Protein 2J49 (pdb70)

CATH classification: 1.25.40.500

Secondary structure (DSSP, 8-state):
-TTHHHHHHHHHHHHHTS-TTTHHHHHHHHHHHHHHHHHHHHHH-HHHHHHHHHHHGGGGHHHHHHHHHTTTT--SHHHHHH-HHHHHHHSSPEEEEE-HHHHHHHHHHHHHTGGGTHHHHHHHHHHHEEEEE-

B-factor: mean 57.97, std 6.41, range [32.05, 74.02]

Radius of gyration: 14.22 Å; Cα contacts (8 Å, |Δi|>4): 139; chains: 1; bounding box: 30×31×38 Å

Solvent-accessible surface area: 7642 Å² total; per-residue (Å²): 80,118,62,11,31,153,0,1,15,28,0,47,90,52,2,73,98,21,122,141,141,53,54,72,56,0,55,147,1,12,5,0,0,0,0,3,0,6,4,49,0,2,52,138,56,52,82,66,1,133,151,0,4,82,134,2,1,66,71,18,96,143,184,45,17,83,53,0,101,111,0,110,67,5,76,38,113,115,58,9,180,130,17,126,13,0,41,50,13,93,86,115,95,59,208,14,88,4,36,119,65,1,20,62,64,0,48,150,35,0,79,103,26,106,108,53,6,0,59,41,0,46,57,5,10,115,112,38,0,61,39,83,86,134

Nearest PDB structures (foldseek):
  2j49-assembly1_A  TM=1.008E+00  e=5.227E-20  Saccharomyces cerevisiae
  6t9k-assembly1_D  TM=9.585E-01  e=8.441E-15  Saccharomyces cerevisiae S288C
  2j4b-assembly5_E  TM=9.314E-01  e=1.088E-07  Encephalitozoon cuniculi
  6f3t-assembly4_D  TM=9.202E-01  e=4.185E-06  Homo sapiens
  6f3t-assembly3_C  TM=9.209E-01  e=6.352E-06  Homo sapiens

Foldseek 3Di:
DLQLLQLLVVLVVCLVPDDPVLNVQSLVVSVLLLLLSLLVCLAPPLVSSQVSLVPCVVVCCVPCVVLSVQCNQSRHPVSQCVGPSSCVQPVAAAEGEDEPVNVCVLLVVLVVVVVSNSVVSVVCCVPRHDYDYD

GO terms:
  GO:0003682 chromatin binding (F, IDA)
  GO:0043130 ubiquitin binding (F, IDA)
  GO:0000124 SAGA complex (C, IDA)
  GO:0005669 transcription factor TFIID complex (C, IDA)
  GO:0046695 SLIK (SAGA-like) complex (C, IDA)
  GO:0006325 chromatin organization (P, IDA)
  GO:0006366 transcription by RNA polymerase II (P, IDA)
  GO:0060090 molecular adaptor activity (F, IMP)
  GO:0042802 identical protein binding (F, IPI)
  GO:0005515 protein binding (F, IPI)
  GO:0045944 positive regulation of transcription by RNA polymerase II (P, IDA)
  GO:0006357 regulation of transcription by RNA polymerase II (P, IDA)

InterPro domains:
  IPR001680 WD40 repeat [PF00400] (457-494)
  IPR001680 WD40 repeat [PF00400] (519-553)
  IPR001680 WD40 repeat [PF00400] (560-595)
  IPR001680 WD40 repeat [PF00400] (601-637)
  IPR001680 WD40 repeat [PF00400] (643-679)
  IPR001680 WD40 repeat [PF00400] (683-722)
  IPR001680 WD40 repeat [PS50082] (462-503)
  IPR001680 WD40 repeat [PS50082] (521-562)
  IPR001680 WD40 repeat [PS50082] (563-595)
  IPR001680 WD40 repeat [PS50082] (605-646)
  IPR001680 WD40 repeat [PS50082] (647-688)
  IPR001680 WD40 repeat [PS50082] (695-731)
  IPR001680 WD40 repeat [SM00320] (455-494)
  IPR001680 WD40 repeat [SM00320] (514-553)
  IPR001680 WD40 repeat [SM00320] (556-595)
  IPR001680 WD40 repeat [SM00320] (598-637)
  IPR001680 WD40 repeat [SM00320] (640-679)
  IPR001680 WD40 repeat [SM00320] (682-722)
  IPR006594 LIS1 homology motif [PF08513] (59-84)
  IPR006594 LIS1 homology motif [PS50896] (56-88)

Organism: Saccharomyces cerevisiae (strain ATCC 204508 / S288c) (NCBI:txid559292)

Structure (mmCIF, N/CA/C/O backbone):
data_2J49
#
_entry.id   2J49
#
_cell.length_a   91.340
_cell.length_b   91.340
_cell.length_c   55.240
_cell.angle_alpha   90.00
_cell.angle_beta   90.00
_cell.angle_gamma   120.00
#
_symmetry.space_group_name_H-M   'H 3'
#
loop_
_entity.id
_entity.type
_entity.pdbx_description
1 polymer 'TRANSCRIPTION INITIATION FACTOR TFIID SUBUNIT 5'
2 water water
#
loop_
_atom_site.group_PDB
_atom_site.id
_atom_site.type_symbol
_atom_site.label_atom_id
_atom_site.label_alt_id
_atom_site.label_comp_id
_atom_site.label_asym_id
_atom_site.label_entity_id
_atom_site.label_seq_id
_atom_site.pdbx_PDB_ins_code
_atom_site.Cartn_x
_atom_site.Cartn_y
_atom_site.Cartn_z
_atom_site.occupancy
_atom_site.B_iso_or_equiv
_atom_site.auth_seq_id
_atom_site.auth_comp_id
_atom_site.auth_asym_id
_atom_site.auth_atom_id
_atom_site.pdbx_PDB_model_num
ATOM 1 N N . PRO A 1 7 ? 28.891 23.021 65.375 1.00 65.71 149 PRO A N 1
ATOM 2 C CA . PRO A 1 7 ? 30.093 23.629 65.944 1.00 65.78 149 PRO A CA 1
ATOM 3 C C . PRO A 1 7 ? 31.330 23.145 65.191 1.00 65.98 149 PRO A C 1
ATOM 4 O O . PRO A 1 7 ? 31.865 23.862 64.337 1.00 65.69 149 PRO A O 1
ATOM 8 N N . GLU A 1 8 ? 31.75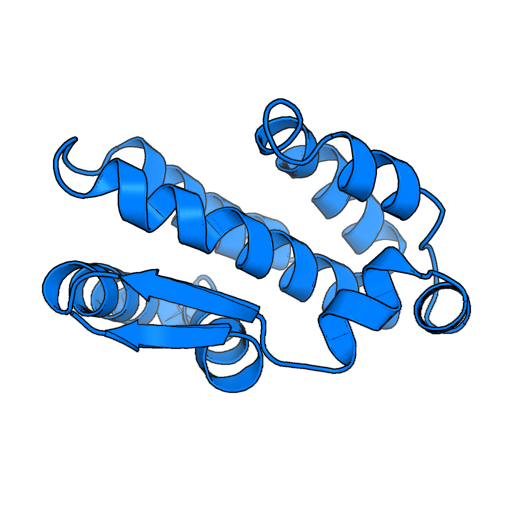3 21.922 65.498 1.00 66.22 150 GLU A N 1
ATOM 9 C CA . GLU A 1 8 ? 32.786 21.223 64.743 1.00 66.55 150 GLU A CA 1
ATOM 10 C C . GLU A 1 8 ? 32.291 20.796 63.357 1.00 66.43 150 GLU A C 1
ATOM 11 O O . GLU A 1 8 ? 33.030 20.148 62.608 1.00 66.18 150 GLU A O 1
ATOM 17 N N . ASN A 1 9 ? 31.046 21.159 63.032 1.00 66.48 151 ASN A N 1
ATOM 18 C CA . ASN A 1 9 ? 30.412 20.768 61.771 1.00 66.48 151 ASN A CA 1
ATOM 19 C C . ASN A 1 9 ? 30.303 21.895 60.729 1.00 66.48 151 ASN A C 1
ATOM 20 O O . ASN A 1 9 ? 29.995 21.634 59.557 1.00 66.83 151 ASN A O 1
ATOM 25 N N . TYR A 1 10 ? 30.535 23.141 61.157 1.00 65.97 152 TYR A N 1
ATOM 26 C CA . TYR A 1 10 ? 30.378 24.300 60.274 1.00 65.62 152 TYR A CA 1
ATOM 27 C C . TYR A 1 10 ? 31.143 24.070 58.977 1.00 65.79 152 TYR A C 1
ATOM 28 O O . TYR A 1 10 ? 30.686 24.450 57.900 1.00 66.15 152 TYR A O 1
ATOM 37 N N . ILE A 1 11 ? 32.306 23.437 59.086 1.00 65.91 153 ILE A N 1
ATOM 38 C CA . ILE A 1 11 ? 33.165 23.208 57.919 1.00 66.29 153 ILE A CA 1
ATOM 39 C C . ILE A 1 11 ? 32.489 22.302 56.883 1.00 66.17 153 ILE A C 1
ATOM 40 O O . ILE A 1 11 ? 32.622 22.535 55.679 1.00 67.02 153 ILE A O 1
ATOM 45 N N . ARG A 1 12 ? 31.726 21.320 57.359 1.00 65.33 154 ARG A N 1
ATOM 46 C CA . ARG A 1 12 ? 31.003 20.390 56.497 1.00 64.55 154 ARG A CA 1
ATOM 47 C C . ARG A 1 12 ? 29.728 20.985 55.896 1.00 64.01 154 ARG A C 1
ATOM 48 O O . ARG A 1 12 ? 29.479 20.829 54.692 1.00 64.42 154 ARG A O 1
ATOM 56 N N . ALA A 1 13 ? 28.914 21.626 56.738 1.00 62.27 155 ALA A N 1
ATOM 57 C CA . ALA A 1 13 ? 27.725 22.342 56.289 1.00 61.11 155 ALA A CA 1
ATOM 58 C C . ALA A 1 13 ? 28.046 23.292 55.130 1.00 59.86 155 ALA A C 1
ATOM 59 O O . ALA A 1 13 ? 27.340 23.320 54.119 1.00 59.71 155 ALA A O 1
ATOM 61 N N . TYR A 1 14 ? 29.124 24.053 55.287 1.00 58.11 156 TYR A N 1
ATOM 62 C CA . TYR A 1 14 ? 29.546 25.021 54.291 1.00 56.87 156 TYR A CA 1
ATOM 63 C C . TYR A 1 14 ? 30.208 24.334 53.098 1.00 56.94 156 TYR A C 1
ATOM 64 O O . TYR A 1 14 ? 30.006 24.742 51.961 1.00 55.93 156 TYR A O 1
ATOM 73 N N . SER A 1 15 ? 31.000 23.295 53.362 1.00 57.60 157 SER A N 1
ATOM 74 C CA . SER A 1 15 ? 31.625 22.506 52.286 1.00 58.67 157 SER A CA 1
ATOM 75 C C . SER A 1 15 ? 30.583 21.824 51.396 1.00 58.41 157 SER A C 1
ATOM 76 O O . SER A 1 15 ? 30.730 21.783 50.177 1.00 58.02 157 SER A O 1
ATOM 79 N N . MET A 1 16 ? 29.536 21.297 52.019 1.00 58.93 158 MET A N 1
ATOM 80 C CA . MET A 1 16 ? 28.406 20.700 51.299 1.00 60.31 158 MET A CA 1
ATOM 81 C C . MET A 1 16 ? 27.723 21.710 50.364 1.00 59.49 158 MET A C 1
ATOM 82 O O . MET A 1 16 ? 27.489 21.426 49.183 1.00 60.08 158 MET A O 1
ATOM 87 N N . LEU A 1 17 ? 27.399 22.879 50.908 1.00 58.47 159 LEU A N 1
ATOM 88 C CA . LEU A 1 17 ? 26.872 23.990 50.144 1.00 57.77 159 LEU A CA 1
ATOM 89 C C . LEU A 1 17 ? 27.796 24.363 48.996 1.00 57.61 159 LEU A C 1
ATOM 90 O O . LEU A 1 17 ? 27.381 24.398 47.835 1.00 57.83 159 LEU A O 1
ATOM 95 N N . LYS A 1 18 ? 29.054 24.632 49.336 1.00 56.98 160 LYS A N 1
ATOM 96 C CA . LYS A 1 18 ? 30.084 24.986 48.373 1.00 56.41 160 LYS A CA 1
ATOM 97 C C . LYS A 1 18 ? 30.182 23.991 47.213 1.00 55.63 160 LYS A C 1
ATOM 98 O O . LYS A 1 18 ? 30.165 24.384 46.053 1.00 55.61 160 LYS A O 1
ATOM 104 N N . ASN A 1 19 ? 30.293 22.709 47.524 1.00 55.73 161 ASN A N 1
ATOM 105 C CA . ASN A 1 19 ? 30.349 21.678 46.491 1.00 56.32 161 ASN A CA 1
ATOM 106 C C . ASN A 1 19 ? 29.112 21.634 45.580 1.00 55.65 161 ASN A C 1
ATOM 107 O O . ASN A 1 19 ? 29.226 21.402 44.382 1.00 55.80 161 ASN A O 1
ATOM 112 N N . TRP A 1 20 ? 27.940 21.866 46.160 1.00 55.32 162 TRP A N 1
ATOM 113 C CA . TRP A 1 20 ? 26.679 21.919 45.412 1.00 54.50 162 TRP A CA 1
ATOM 114 C C . TRP A 1 20 ? 26.660 23.127 44.461 1.00 54.36 162 TRP A C 1
ATOM 115 O O . TRP A 1 20 ? 26.236 23.024 43.302 1.00 53.55 162 TRP A O 1
ATOM 126 N N . VAL A 1 21 ? 27.134 24.266 44.962 1.00 54.45 163 VAL A N 1
ATOM 127 C CA . VAL A 1 21 ? 27.214 25.481 44.169 1.00 54.38 163 VAL A CA 1
ATOM 128 C C . VAL A 1 21 ? 28.208 25.264 43.013 1.00 54.97 163 VAL A C 1
ATOM 129 O O . VAL A 1 21 ? 27.892 25.551 41.854 1.00 54.86 163 VAL A O 1
ATOM 133 N N . ASP A 1 22 ? 29.378 24.708 43.334 1.00 55.14 164 ASP A N 1
ATOM 134 C CA . ASP A 1 22 ? 30.454 24.509 42.366 1.00 55.63 164 ASP A CA 1
ATOM 135 C C . ASP A 1 22 ? 30.065 23.635 41.166 1.00 55.45 164 ASP A C 1
ATOM 136 O O . ASP A 1 22 ? 30.527 23.873 40.050 1.00 55.51 164 ASP A O 1
ATOM 141 N N . SER A 1 23 ? 29.210 22.637 41.388 1.00 54.74 165 SER A N 1
ATOM 142 C CA . SER A 1 23 ? 28.731 21.794 40.290 1.00 54.15 165 SER A CA 1
ATOM 143 C C . SER A 1 23 ? 27.311 22.137 39.806 1.00 53.55 165 SER A C 1
ATOM 144 O O . SER A 1 23 ? 26.707 21.361 39.083 1.00 53.85 165 SER A O 1
ATOM 147 N N . SER A 1 24 ? 26.783 23.296 40.190 1.00 52.98 166 SER A N 1
ATOM 148 C CA . SER A 1 24 ? 25.456 23.715 39.732 1.00 52.04 166 SER A CA 1
ATOM 149 C C . SER A 1 24 ? 25.498 24.126 38.261 1.00 51.99 166 SER A C 1
ATOM 150 O O . SER A 1 24 ? 26.577 24.291 37.698 1.00 51.84 166 SER A O 1
ATOM 153 N N . LEU A 1 25 ? 24.325 24.261 37.638 1.00 51.94 167 LEU A N 1
ATOM 154 C CA . LEU A 1 25 ? 24.228 24.744 36.259 1.00 52.00 167 LEU A CA 1
ATOM 155 C C . LEU A 1 25 ? 24.837 26.152 36.136 1.00 52.62 167 LEU A C 1
ATOM 156 O O . LEU A 1 25 ? 24.683 26.988 37.034 1.00 52.22 167 LEU A O 1
ATOM 161 N N . GLU A 1 26 ? 25.521 26.398 35.020 1.00 53.33 168 GLU A N 1
ATOM 162 C CA . GLU A 1 26 ? 26.171 27.681 34.754 1.00 54.17 168 GLU A CA 1
ATOM 163 C C . GLU A 1 26 ? 25.191 28.851 34.781 1.00 54.20 168 GLU A C 1
ATOM 164 O O . GLU A 1 26 ? 25.577 29.974 35.064 1.00 54.34 168 GLU A O 1
ATOM 170 N N . ILE A 1 27 ? 23.923 28.580 34.4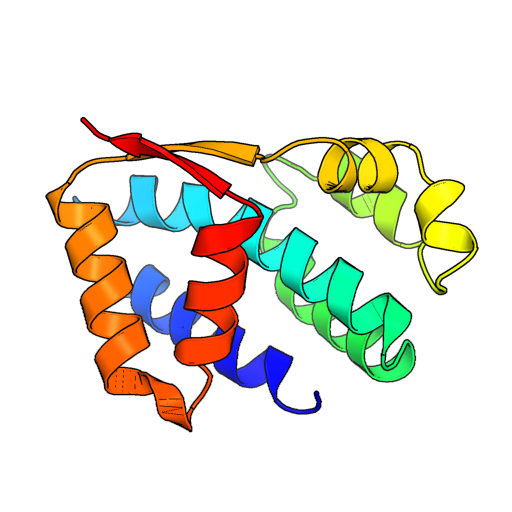96 1.00 54.60 169 ILE A N 1
ATOM 171 C CA . ILE A 1 27 ? 22.885 29.611 34.544 1.00 54.93 169 ILE A CA 1
ATOM 172 C C . ILE A 1 27 ? 22.552 30.061 35.980 1.00 55.08 169 ILE A C 1
ATOM 173 O O . ILE A 1 27 ? 22.083 31.182 36.181 1.00 55.29 169 ILE A O 1
ATOM 178 N N . TYR A 1 28 ? 22.810 29.198 36.966 1.00 55.07 170 TYR A N 1
ATOM 179 C CA . TYR A 1 28 ? 22.511 29.501 38.369 1.00 55.05 170 TYR A CA 1
ATOM 180 C C . TYR A 1 28 ? 23.754 29.874 39.180 1.00 55.11 170 TYR A C 1
ATOM 181 O O . TYR A 1 28 ? 23.650 30.561 40.193 1.00 54.81 170 TYR A O 1
ATOM 190 N N . LYS A 1 29 ? 24.920 29.423 38.722 1.00 55.70 171 LYS A N 1
ATOM 191 C CA . LYS A 1 29 ? 26.183 29.586 39.458 1.00 5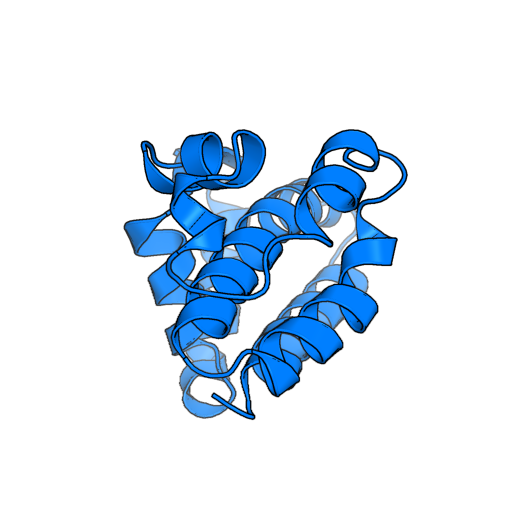6.79 171 LYS A CA 1
ATOM 192 C C . LYS A 1 29 ? 26.618 31.013 39.813 1.00 57.18 171 LYS A C 1
ATOM 193 O O . LYS A 1 29 ? 27.232 31.197 40.865 1.00 57.42 171 LYS A O 1
ATOM 199 N N . PRO A 1 30 ? 26.320 32.020 38.953 1.00 57.61 172 PRO A N 1
ATOM 200 C CA . PRO A 1 30 ? 26.706 33.385 39.347 1.00 58.10 172 PRO A CA 1
ATOM 201 C C . PRO A 1 30 ? 25.983 33.865 40.610 1.00 58.37 172 PRO A C 1
ATOM 202 O O . PRO A 1 30 ? 26.631 34.347 41.539 1.00 58.67 172 PRO A O 1
ATOM 206 N N . GLU A 1 31 ? 24.662 33.701 40.651 1.00 58.73 173 GLU A N 1
ATOM 207 C CA . GLU A 1 31 ? 23.853 34.138 41.797 1.00 58.77 173 GLU A CA 1
ATOM 208 C C . GLU A 1 31 ? 24.118 33.341 43.067 1.00 58.81 173 GLU A C 1
ATOM 209 O O . GLU A 1 31 ? 24.070 33.889 44.168 1.00 59.61 173 GLU A O 1
ATOM 215 N N . LEU A 1 32 ? 2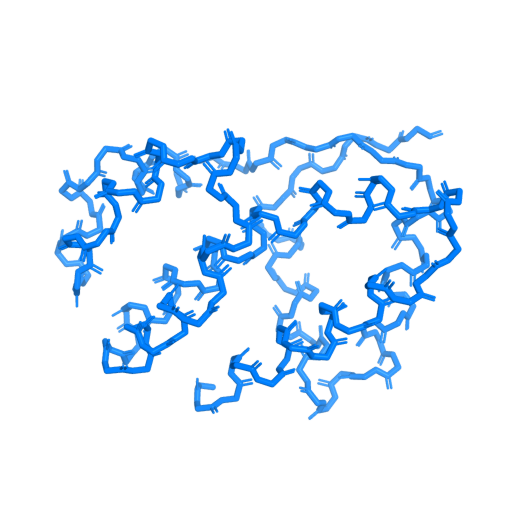4.396 32.050 42.914 1.00 58.46 174 LEU A N 1
ATOM 216 C CA . LEU A 1 32 ? 24.720 31.195 44.047 1.00 57.92 174 LEU A CA 1
ATOM 217 C C . LEU A 1 32 ? 26.079 31.530 44.663 1.00 58.23 174 LEU A C 1
ATOM 218 O O . LEU A 1 32 ? 26.258 31.432 45.887 1.00 57.48 174 LEU A O 1
ATOM 223 N N . SER A 1 33 ? 27.032 31.912 43.810 1.00 58.31 175 SER A N 1
ATOM 224 C CA . SER A 1 33 ? 28.355 32.333 44.269 1.00 58.87 175 SER A CA 1
ATOM 225 C C . SER A 1 33 ? 28.293 33.648 45.051 1.00 58.57 175 SER A C 1
ATOM 226 O O . SER A 1 33 ? 28.998 33.794 46.038 1.00 58.77 175 SER A O 1
ATOM 229 N N . TYR A 1 34 ? 27.433 34.577 44.618 1.00 58.43 176 TYR A N 1
ATOM 230 C CA . TYR A 1 34 ? 27.191 35.827 45.346 1.00 58.07 176 TYR A CA 1
ATOM 231 C C . TYR A 1 34 ? 26.767 35.598 46.796 1.00 57.43 176 TYR A C 1
ATOM 232 O O . TYR A 1 34 ? 27.237 36.279 47.698 1.00 56.66 176 TYR A O 1
ATOM 241 N N . ILE A 1 35 ? 25.890 34.624 47.014 1.00 57.19 177 ILE A N 1
ATOM 242 C CA . ILE A 1 35 ? 25.366 34.355 48.347 1.00 57.44 177 ILE A CA 1
ATOM 243 C C . ILE A 1 35 ? 26.411 33.687 49.253 1.00 57.30 177 ILE A C 1
ATOM 244 O O . ILE A 1 35 ? 26.348 33.807 50.471 1.00 57.67 177 ILE A O 1
ATOM 249 N N . MET A 1 36 ? 27.410 33.047 48.648 1.00 57.11 178 MET A N 1
ATOM 250 C CA . MET A 1 36 ? 28.453 32.334 49.382 1.00 56.65 178 MET A CA 1
ATOM 251 C C . MET A 1 36 ? 29.240 33.229 50.329 1.00 56.27 178 MET A C 1
ATOM 252 O O . MET A 1 36 ? 29.544 32.829 51.459 1.00 56.25 178 MET A O 1
ATOM 257 N N . TYR A 1 37 ? 29.592 34.422 49.859 1.00 54.35 179 TYR A N 1
ATOM 258 C CA . TYR A 1 37 ? 30.449 35.294 50.630 1.00 53.82 179 TYR A CA 1
ATOM 259 C C . TYR A 1 37 ? 29.848 35.700 51.963 1.00 53.00 179 TYR A C 1
ATOM 260 O O . TYR A 1 37 ? 30.478 35.466 52.990 1.00 53.15 179 TYR A O 1
ATOM 269 N N . PRO A 1 38 ? 28.653 36.346 51.956 1.00 52.57 180 PRO A N 1
ATOM 270 C CA . PRO A 1 38 ? 28.032 36.683 53.238 1.00 51.91 180 PRO A CA 1
ATOM 271 C C . PRO A 1 38 ? 27.791 35.467 54.113 1.00 51.82 180 PRO A C 1
ATOM 272 O O . PRO A 1 38 ? 27.956 35.557 55.327 1.00 51.71 180 PRO A O 1
ATOM 276 N N . ILE A 1 39 ? 27.397 34.344 53.512 1.00 51.98 181 ILE A N 1
ATOM 277 C CA . ILE A 1 39 ? 27.168 33.129 54.285 1.00 52.58 181 ILE A CA 1
ATOM 278 C C . ILE A 1 39 ? 28.452 32.692 55.010 1.00 52.93 181 ILE A C 1
ATOM 279 O O . ILE A 1 39 ? 28.426 32.416 56.208 1.00 53.45 181 ILE A O 1
ATOM 284 N N . PHE A 1 40 ? 29.565 32.648 54.284 1.00 53.03 182 PHE A N 1
ATOM 285 C CA . PHE A 1 40 ? 30.883 32.391 54.878 1.00 52.85 182 PHE A CA 1
ATOM 286 C C . PHE A 1 40 ? 31.177 33.314 56.064 1.00 52.50 182 PHE A C 1
ATOM 287 O O . PHE A 1 40 ? 31.534 32.844 57.133 1.00 52.65 182 PHE A O 1
ATOM 295 N N . ILE A 1 41 ? 31.012 34.624 55.869 1.00 52.40 183 ILE A N 1
ATOM 296 C CA . ILE A 1 41 ? 31.331 35.621 56.894 1.00 52.08 183 ILE A CA 1
ATOM 297 C C . ILE A 1 41 ? 30.495 35.456 58.165 1.00 52.31 183 ILE A C 1
ATOM 298 O O . ILE A 1 41 ? 31.032 35.496 59.271 1.00 52.45 183 ILE A O 1
ATOM 303 N N . TYR A 1 42 ? 29.183 35.288 58.009 1.00 51.89 184 TYR A N 1
ATOM 304 C CA . TYR A 1 42 ? 28.297 35.113 59.164 1.00 51.92 184 TYR A CA 1
ATOM 305 C C . TYR A 1 42 ? 28.516 33.780 59.903 1.00 51.95 184 TYR A C 1
ATOM 306 O O . TYR A 1 42 ? 28.437 33.725 61.130 1.00 52.06 184 TYR A O 1
ATOM 315 N N . LEU A 1 43 ? 28.790 32.713 59.160 1.00 51.80 185 LEU A N 1
ATOM 316 C CA . LEU A 1 43 ? 29.178 31.446 59.779 1.00 52.21 185 LEU A CA 1
ATOM 317 C C . LEU A 1 43 ? 30.450 31.638 60.631 1.00 52.10 185 LEU A C 1
ATOM 318 O O . LEU A 1 43 ? 30.502 31.211 61.789 1.00 51.99 185 LEU A O 1
ATOM 323 N N . PHE A 1 44 ? 31.444 32.314 60.053 1.00 52.25 186 PHE A N 1
ATOM 324 C CA . PHE A 1 44 ? 32.709 32.631 60.724 1.00 52.21 186 PHE A CA 1
ATOM 325 C C . PHE A 1 44 ? 32.572 33.494 61.999 1.00 52.58 186 PHE A C 1
ATOM 326 O O . PHE A 1 44 ? 33.205 33.212 63.025 1.00 52.76 186 PHE A O 1
ATOM 334 N N . LEU A 1 45 ? 31.790 34.557 61.918 1.00 52.63 187 LEU A N 1
ATOM 335 C CA . LEU A 1 45 ? 31.540 35.414 63.075 1.00 53.33 187 LEU A CA 1
ATOM 336 C C . LEU A 1 45 ? 30.886 34.662 64.235 1.00 53.66 187 LEU A C 1
ATOM 337 O O . LEU A 1 45 ? 31.331 34.773 65.374 1.00 53.32 187 LEU A O 1
ATOM 342 N N . ASN A 1 46 ? 29.834 33.903 63.929 1.00 54.85 188 ASN A N 1
ATOM 343 C CA . ASN A 1 46 ? 29.244 32.935 64.869 1.00 55.91 188 ASN A CA 1
ATOM 344 C C . ASN A 1 46 ? 30.250 31.980 65.507 1.00 55.63 188 ASN A C 1
ATOM 345 O O . ASN A 1 46 ? 30.197 31.740 66.716 1.00 56.18 188 ASN A O 1
ATOM 350 N N . LEU A 1 47 ? 31.153 31.432 64.695 1.00 55.40 189 LEU A N 1
ATOM 351 C CA . LEU A 1 47 ? 32.182 30.500 65.187 1.00 54.96 189 LEU A CA 1
ATOM 352 C C . LEU A 1 47 ? 33.245 31.124 66.074 1.00 54.74 189 LEU A C 1
ATOM 353 O O . LEU A 1 47 ? 33.763 30.467 66.985 1.00 54.61 189 LEU A O 1
ATOM 358 N N . VAL A 1 48 ? 33.611 32.364 65.769 1.00 54.51 190 VAL A N 1
ATOM 359 C CA . VAL A 1 48 ? 34.560 33.117 66.588 1.00 54.85 190 VAL A CA 1
ATOM 360 C C . VAL A 1 48 ? 34.082 33.197 68.043 1.00 55.06 190 VAL A C 1
ATOM 361 O O . VAL A 1 48 ? 34.869 33.009 68.976 1.00 55.41 190 VAL A O 1
ATOM 365 N N . ALA A 1 49 ? 32.788 33.453 68.217 1.00 54.98 191 ALA A N 1
ATOM 366 C CA . ALA A 1 49 ? 32.165 33.522 69.531 1.00 54.86 191 ALA A CA 1
ATOM 367 C C . ALA A 1 49 ? 32.114 32.160 70.220 1.00 54.77 191 ALA A C 1
ATOM 368 O O . ALA A 1 49 ? 32.250 32.081 71.441 1.00 54.96 191 ALA A O 1
ATOM 370 N N . LYS A 1 50 ? 31.919 31.096 69.439 1.00 54.56 192 LYS A N 1
ATOM 371 C CA . LYS A 1 50 ? 31.745 29.748 69.989 1.00 54.51 192 LYS A CA 1
ATOM 372 C C . LYS A 1 50 ? 33.069 29.032 70.263 1.00 54.24 192 LYS A C 1
ATOM 373 O O . LYS A 1 50 ? 33.317 28.577 71.385 1.00 53.97 192 LYS A O 1
ATOM 379 N N . ASN A 1 51 ? 33.903 28.935 69.226 1.00 53.83 193 ASN A N 1
ATOM 380 C CA . ASN A 1 51 ? 35.157 28.189 69.274 1.00 53.31 193 ASN A CA 1
ATOM 381 C C . ASN A 1 51 ? 36.162 28.826 68.310 1.00 52.82 193 ASN A C 1
ATOM 382 O O . ASN A 1 51 ? 36.109 28.578 67.103 1.00 52.55 193 ASN A O 1
ATOM 387 N N . PRO A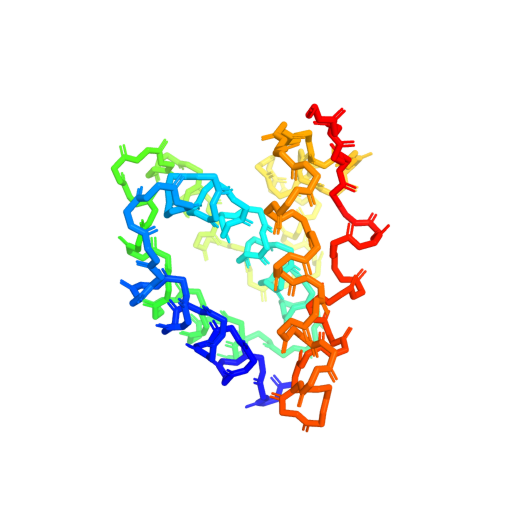 1 52 ? 37.063 29.677 68.837 1.00 52.75 194 PRO A N 1
ATOM 388 C CA . PRO A 1 52 ? 38.080 30.357 68.038 1.00 52.49 194 PRO A CA 1
ATOM 389 C C . PRO A 1 52 ? 39.049 29.431 67.273 1.00 52.31 194 PRO A C 1
ATOM 390 O O . PRO A 1 52 ? 39.528 29.810 66.194 1.00 52.20 194 PRO A O 1
ATOM 394 N N . VAL A 1 53 ? 39.352 28.251 67.823 1.00 51.85 195 VAL A N 1
ATOM 395 C CA . VAL A 1 53 ? 40.197 27.291 67.120 1.00 51.42 195 VAL A CA 1
ATOM 396 C C . VAL A 1 53 ? 39.506 26.836 65.829 1.00 51.57 195 VAL A C 1
ATOM 397 O O . VAL A 1 53 ? 40.128 26.820 64.772 1.00 51.25 195 VAL A O 1
ATOM 401 N N . TYR A 1 54 ? 38.216 26.502 65.917 1.00 51.57 196 TYR A N 1
ATOM 402 C CA . TYR A 1 54 ? 37.446 26.107 64.744 1.00 52.03 196 TYR A CA 1
ATOM 403 C C . TYR A 1 54 ? 37.221 27.250 63.776 1.00 51.60 196 TYR A C 1
ATOM 404 O O . TYR A 1 54 ? 37.317 27.059 62.566 1.00 51.86 196 TYR A O 1
ATOM 413 N N . ALA A 1 55 ? 36.924 28.431 64.314 1.00 50.65 197 ALA A N 1
ATOM 414 C CA . ALA A 1 55 ? 36.718 29.635 63.515 1.00 50.43 197 ALA A CA 1
ATOM 415 C C . ALA A 1 55 ? 37.924 29.906 62.631 1.00 50.21 197 ALA A C 1
ATOM 416 O O . ALA A 1 55 ? 37.755 30.186 61.442 1.00 50.43 197 ALA A O 1
ATOM 418 N N . ARG A 1 56 ? 39.123 29.815 63.221 1.00 49.18 198 ARG A N 1
ATOM 419 C CA . ARG A 1 56 ? 40.386 29.941 62.497 1.00 49.33 198 ARG A CA 1
ATOM 420 C C . ARG A 1 56 ? 40.526 28.986 61.308 1.00 48.79 198 ARG A C 1
ATOM 421 O O . ARG A 1 56 ? 40.848 29.424 60.206 1.00 48.79 198 ARG A O 1
ATOM 429 N N . ARG A 1 57 ? 40.320 27.691 61.546 1.00 48.05 199 ARG A N 1
ATOM 430 C CA . ARG A 1 57 ? 40.466 26.673 60.506 1.00 48.84 199 ARG A CA 1
ATOM 431 C C . ARG A 1 57 ? 39.423 26.888 59.409 1.00 48.14 199 ARG A C 1
ATOM 432 O O . ARG A 1 57 ? 39.706 26.731 58.218 1.00 48.07 199 ARG A O 1
ATOM 440 N N . PHE A 1 58 ? 38.204 27.202 59.839 1.00 47.78 200 PHE A N 1
ATOM 441 C CA . PHE A 1 58 ? 37.120 27.524 58.929 1.00 47.67 200 PHE A CA 1
ATOM 442 C C . PHE A 1 58 ? 37.507 28.732 58.072 1.00 47.07 200 PHE A C 1
ATOM 443 O O . PHE A 1 58 ? 37.427 28.672 56.854 1.00 46.67 200 PHE A O 1
ATOM 451 N N . PHE A 1 59 ? 37.960 29.805 58.711 1.00 47.62 201 PHE A N 1
ATOM 452 C CA . PHE A 1 59 ? 38.391 31.017 57.990 1.00 48.01 201 PHE A CA 1
ATOM 453 C C . PHE A 1 59 ? 39.493 30.738 56.968 1.00 48.55 201 PHE A C 1
ATOM 454 O O . PHE A 1 59 ? 39.385 31.163 55.821 1.00 48.55 201 PHE A O 1
ATOM 462 N N . ASP A 1 60 ? 40.530 30.007 57.386 1.00 49.00 202 ASP A N 1
ATOM 463 C CA . ASP A 1 60 ? 41.718 29.776 56.559 1.00 49.39 202 ASP A CA 1
ATOM 464 C C . ASP A 1 60 ? 41.454 28.804 55.403 1.00 49.65 202 ASP A C 1
ATOM 465 O O . ASP A 1 60 ? 42.137 28.867 54.380 1.00 48.75 202 ASP A O 1
ATOM 470 N N . ARG A 1 61 ? 40.457 27.924 55.566 1.00 50.50 203 ARG A N 1
ATOM 471 C CA . ARG A 1 61 ? 40.082 26.983 54.496 1.00 51.94 203 ARG A CA 1
ATOM 472 C C . ARG A 1 61 ? 39.287 27.655 53.372 1.00 51.11 203 ARG A C 1
ATOM 473 O O . ARG A 1 61 ? 39.608 27.483 52.190 1.00 50.78 203 ARG A O 1
ATOM 481 N N . PHE A 1 62 ? 38.262 28.421 53.740 1.00 51.26 204 PHE A N 1
ATOM 482 C CA . PHE A 1 62 ? 37.320 28.968 52.747 1.00 51.73 204 PHE A CA 1
ATOM 483 C C . PHE A 1 62 ? 37.512 30.428 52.331 1.00 52.84 204 PHE A C 1
ATOM 484 O O . PHE A 1 62 ? 36.976 30.842 51.306 1.00 53.44 204 PHE A O 1
ATOM 492 N N . SER A 1 63 ? 38.259 31.208 53.109 1.00 53.64 205 SER A N 1
ATOM 493 C CA . SER A 1 63 ? 38.471 32.618 52.776 1.00 54.43 205 SER A CA 1
ATOM 494 C C . SER A 1 63 ? 39.288 32.852 51.491 1.00 55.32 205 SER A C 1
ATOM 495 O O . SER A 1 63 ? 39.147 33.915 50.885 1.00 55.70 205 SER A O 1
ATOM 498 N N . PRO A 1 64 ? 40.182 31.909 51.102 1.00 55.64 206 PRO A N 1
ATOM 499 C CA . PRO A 1 64 ? 40.848 32.090 49.802 1.00 56.22 206 PRO 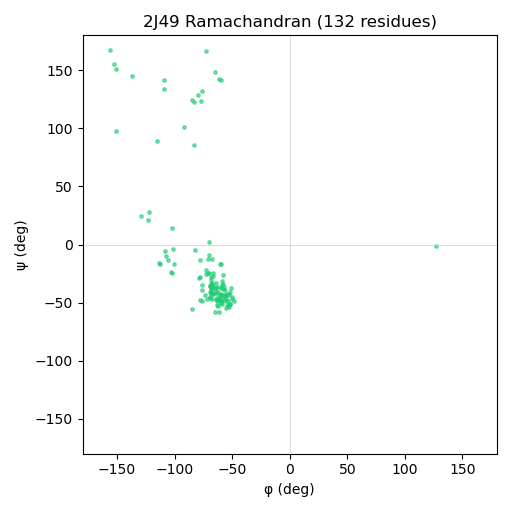A CA 1
ATOM 500 C C . PRO A 1 64 ? 39.899 32.132 48.593 1.00 56.60 206 PRO A C 1
ATOM 501 O O . PRO A 1 64 ? 40.289 32.604 47.525 1.00 56.40 206 PRO A O 1
ATOM 505 N N . ASP A 1 65 ? 38.666 31.666 48.768 1.00 57.42 207 ASP A N 1
ATOM 506 C CA . ASP A 1 65 ? 37.667 31.696 47.698 1.00 58.30 207 ASP A CA 1
ATOM 507 C C . ASP A 1 65 ? 37.152 33.103 47.365 1.00 58.93 207 ASP A C 1
ATOM 508 O O . ASP A 1 65 ? 36.504 33.297 46.340 1.00 59.18 207 ASP A O 1
ATOM 513 N N . PHE A 1 66 ? 37.448 34.075 48.222 1.00 59.34 208 PHE A N 1
ATOM 514 C CA . PHE A 1 66 ? 36.870 35.409 48.109 1.00 60.10 208 PHE A CA 1
ATOM 515 C C . PHE A 1 66 ? 37.935 36.480 47.992 1.00 61.19 208 PHE A C 1
ATOM 516 O O . PHE A 1 66 ? 37.667 37.647 48.262 1.00 61.72 208 PHE A O 1
ATOM 524 N N . LYS A 1 67 ? 39.142 36.084 47.584 1.00 62.29 209 LYS A N 1
ATOM 525 C CA . LYS A 1 67 ? 40.275 36.999 47.546 1.00 63.12 209 LYS A CA 1
ATOM 526 C C . LYS A 1 67 ? 40.260 37.939 46.338 1.00 63.22 209 LYS A C 1
ATOM 527 O O . LYS A 1 67 ? 40.806 39.043 46.415 1.00 63.16 209 LYS A O 1
ATOM 533 N N . ASP A 1 68 ? 39.643 37.503 45.237 1.00 63.48 210 ASP A N 1
ATOM 534 C CA . ASP A 1 68 ? 39.567 38.319 44.015 1.00 63.49 210 ASP A CA 1
ATOM 535 C C . ASP A 1 68 ? 38.698 39.545 44.244 1.00 63.28 210 ASP A C 1
ATOM 536 O O . ASP A 1 68 ? 39.077 40.668 43.901 1.00 63.61 210 ASP A O 1
ATOM 541 N N . PHE A 1 69 ? 37.533 39.317 44.841 1.00 63.15 211 PHE A N 1
ATOM 542 C CA . PHE A 1 69 ? 36.533 40.364 45.010 1.00 62.89 211 PHE A CA 1
ATOM 543 C C . PHE A 1 69 ? 36.456 40.967 46.413 1.00 62.08 211 PHE A C 1
ATOM 544 O O . PHE A 1 69 ? 36.031 42.119 46.567 1.00 61.87 211 PHE A O 1
ATOM 552 N N . HIS A 1 70 ? 36.890 40.212 47.426 1.00 60.92 212 HIS A N 1
ATOM 553 C CA . HIS A 1 70 ? 36.787 40.702 48.803 1.00 59.88 212 HIS A CA 1
ATOM 554 C C . HIS A 1 70 ? 38.079 40.622 49.620 1.00 59.62 212 HIS A C 1
ATOM 555 O O . HIS A 1 70 ? 38.034 40.606 50.853 1.00 59.38 212 HIS A O 1
ATOM 562 N N . GLY A 1 71 ? 39.222 40.618 48.933 1.00 59.69 213 GLY A N 1
ATOM 563 C CA . GLY A 1 71 ? 40.529 40.419 49.563 1.00 59.39 213 GLY A CA 1
ATOM 564 C C . GLY A 1 71 ? 40.785 41.384 50.702 1.00 59.89 213 GLY A C 1
ATOM 565 O O . GLY A 1 71 ? 41.288 40.999 51.763 1.00 59.90 213 GLY A O 1
ATOM 566 N N . SER A 1 72 ? 40.433 42.647 50.472 1.00 59.99 214 SER A N 1
ATOM 567 C CA . SER A 1 72 ? 40.562 43.694 51.472 1.00 60.30 214 SER A CA 1
ATOM 568 C C . SER A 1 72 ? 39.879 43.312 52.790 1.00 60.47 214 SER A C 1
ATOM 569 O O . SER A 1 72 ? 40.507 43.359 53.852 1.00 60.88 214 SER A O 1
ATOM 572 N N . GLU A 1 73 ? 38.602 42.941 52.712 1.00 60.36 215 GLU A N 1
ATOM 573 C CA . GLU A 1 73 ? 37.810 42.627 53.897 1.00 60.78 215 GLU A CA 1
ATOM 574 C C . GLU A 1 73 ? 38.292 41.349 54.576 1.00 60.73 215 GLU A C 1
ATOM 575 O O . GLU A 1 73 ? 38.302 41.261 55.805 1.00 61.16 215 GLU A O 1
ATOM 581 N N . ILE A 1 74 ? 38.688 40.366 53.769 1.00 60.16 216 ILE A N 1
ATOM 582 C CA . ILE A 1 74 ? 39.311 39.144 54.274 1.00 59.94 216 ILE A CA 1
ATOM 583 C C . ILE A 1 74 ? 40.517 39.422 55.182 1.00 59.90 216 ILE A C 1
ATOM 584 O O . ILE A 1 74 ? 40.562 38.949 56.321 1.00 59.50 216 ILE A O 1
ATOM 589 N N . ASN A 1 75 ? 41.459 40.228 54.693 1.00 60.29 217 ASN A N 1
ATOM 590 C CA . ASN A 1 75 ? 42.699 40.502 55.423 1.00 60.74 217 ASN A CA 1
ATOM 591 C C . ASN A 1 75 ? 42.500 41.282 56.721 1.00 60.97 217 ASN A C 1
ATOM 592 O O . ASN A 1 75 ? 43.319 41.201 57.640 1.00 61.15 217 ASN A O 1
ATOM 597 N N . ARG A 1 76 ? 41.409 42.035 56.785 1.00 61.22 218 ARG A N 1
ATOM 598 C CA . ARG A 1 76 ? 41.052 42.788 57.974 1.00 61.67 218 ARG A CA 1
ATOM 599 C C . ARG A 1 76 ? 40.336 41.935 59.021 1.00 61.84 218 ARG A C 1
ATOM 600 O O . ARG A 1 76 ? 40.042 42.417 60.120 1.00 61.73 218 ARG A O 1
ATOM 608 N N . LEU A 1 77 ? 40.061 40.676 58.668 1.00 62.19 219 LEU A N 1
ATOM 609 C CA . LEU A 1 77 ? 39.324 39.737 59.525 1.00 62.61 219 LEU A CA 1
ATOM 610 C C . LEU A 1 77 ? 40.201 38.629 60.136 1.00 63.13 219 LEU A C 1
ATOM 611 O O . LEU A 1 77 ? 39.750 37.893 61.011 1.00 63.02 219 LEU A O 1
ATOM 616 N N . PHE A 1 78 ? 41.446 38.519 59.676 1.00 63.84 220 PHE A N 1
ATOM 617 C CA . PHE A 1 78 ? 42.445 37.667 60.331 1.00 64.76 220 PHE A CA 1
ATOM 618 C C . PHE A 1 78 ? 42.602 37.954 61.832 1.00 65.26 220 PHE A C 1
ATOM 619 O O . PHE A 1 78 ? 42.672 37.022 62.636 1.00 65.96 220 PHE A O 1
ATOM 627 N N . SER A 1 79 ? 42.616 39.232 62.203 1.00 65.53 221 SER A N 1
ATOM 628 C CA . SER A 1 79 ? 42.768 39.648 63.602 1.00 65.89 221 SER A CA 1
ATOM 629 C C . SER A 1 79 ? 41.562 39.349 64.514 1.00 66.19 221 SER A C 1
ATOM 630 O O . SER A 1 79 ? 41.659 39.485 65.733 1.00 66.17 221 SER A O 1
ATOM 633 N N . VAL A 1 80 ? 40.447 38.926 63.925 1.00 66.70 222 VAL A N 1
ATOM 634 C CA . VAL A 1 80 ? 39.195 38.685 64.665 1.00 67.33 222 VAL A CA 1
ATOM 635 C C . VAL A 1 80 ? 39.166 37.291 65.320 1.00 67.74 222 VAL A C 1
ATOM 636 O O . VAL A 1 80 ? 38.626 36.337 64.755 1.00 67.74 222 VAL A O 1
ATOM 640 N N . ASN A 1 81 ? 39.740 37.197 66.521 1.00 68.35 223 ASN A N 1
ATOM 641 C CA . ASN A 1 81 ? 39.934 35.914 67.217 1.00 68.78 223 ASN A CA 1
ATOM 642 C C . ASN A 1 81 ? 39.028 35.671 68.432 1.00 69.24 223 ASN A C 1
ATOM 643 O O . ASN A 1 81 ? 39.045 34.580 69.005 1.00 69.51 223 ASN A O 1
ATOM 648 N N . SER A 1 82 ? 38.239 36.676 68.817 1.00 69.68 224 SER A N 1
ATOM 649 C CA . SER A 1 82 ? 37.402 36.587 70.021 1.00 70.11 224 SER A CA 1
ATOM 650 C C . SER A 1 82 ? 36.199 37.518 69.967 1.00 70.46 224 SER A C 1
ATOM 651 O O . SER A 1 82 ? 36.138 38.410 69.123 1.00 70.44 224 SER A O 1
ATOM 654 N N . ILE A 1 83 ? 35.259 37.309 70.892 1.00 71.07 225 ILE A N 1
ATOM 655 C CA . ILE A 1 83 ? 34.033 38.116 71.006 1.00 71.63 225 ILE A CA 1
ATOM 656 C C . ILE A 1 83 ? 34.349 39.607 71.180 1.00 72.01 225 ILE A C 1
ATOM 657 O O . ILE A 1 83 ? 33.629 40.469 70.660 1.00 72.21 225 ILE A O 1
ATOM 662 N N . ASP A 1 84 ? 35.425 39.898 71.914 1.00 72.22 226 ASP A N 1
ATOM 663 C CA . ASP A 1 84 ? 35.925 41.261 72.059 1.00 72.36 226 ASP A CA 1
ATOM 664 C C . ASP A 1 84 ? 36.383 41.834 70.710 1.00 72.38 226 ASP A C 1
ATOM 665 O O . ASP A 1 84 ? 35.946 42.918 70.314 1.00 72.43 226 ASP A O 1
ATOM 670 N N . HIS A 1 85 ? 37.236 41.090 70.004 1.00 72.38 227 HIS A N 1
ATOM 671 C CA . HIS A 1 85 ? 37.770 41.507 68.698 1.00 72.43 227 HIS A CA 1
ATOM 672 C C . HIS A 1 85 ? 36.696 41.738 67.616 1.00 72.27 227 HIS A C 1
ATOM 673 O O . HIS A 1 85 ? 36.971 42.376 66.594 1.00 72.23 227 HIS A O 1
ATOM 680 N N . ILE A 1 86 ? 35.487 41.219 67.847 1.00 71.99 228 ILE A N 1
ATOM 681 C CA . ILE A 1 86 ? 34.357 41.389 66.923 1.00 71.86 228 ILE A CA 1
ATOM 682 C C . ILE A 1 86 ? 33.935 42.863 66.816 1.00 71.68 228 ILE A C 1
ATOM 683 O O . ILE A 1 86 ? 33.949 43.434 65.720 1.00 71.71 228 ILE A O 1
ATOM 688 N N . LYS A 1 87 ? 33.573 43.466 67.956 1.00 71.35 229 LYS A N 1
ATOM 689 C CA . LYS A 1 87 ? 33.138 44.873 68.020 1.00 70.91 229 LYS A CA 1
ATOM 690 C C . LYS A 1 87 ? 34.272 45.842 67.719 1.00 70.44 229 LYS A C 1
ATOM 691 O O . LYS A 1 87 ? 34.041 46.956 67.242 1.00 70.24 229 LYS A O 1
ATOM 697 N N . GLU A 1 88 ? 35.492 45.400 68.010 1.00 69.90 230 GLU A N 1
ATOM 698 C CA . GLU A 1 88 ? 36.703 46.155 67.725 1.00 69.47 230 GLU A CA 1
ATOM 699 C C . GLU A 1 88 ? 36.888 46.325 66.219 1.00 68.43 230 GLU A C 1
ATOM 700 O O . GLU A 1 88 ? 37.260 47.401 65.749 1.00 68.63 230 GLU A O 1
ATOM 706 N N . ASN A 1 89 ? 36.609 45.259 65.474 1.00 67.30 231 ASN A N 1
ATOM 707 C CA . ASN A 1 89 ? 36.827 45.232 64.030 1.00 65.96 231 ASN A CA 1
ATOM 708 C C . ASN A 1 89 ? 35.757 46.000 63.254 1.00 65.20 231 ASN A C 1
ATOM 709 O O . ASN A 1 89 ? 34.555 45.823 63.489 1.00 65.21 231 ASN A O 1
ATOM 714 N N . GLU A 1 90 ? 36.204 46.843 62.325 1.00 64.04 232 GLU A N 1
ATOM 715 C CA . GLU A 1 90 ? 35.294 47.684 61.546 1.00 63.06 232 GLU A CA 1
ATOM 716 C C . GLU A 1 90 ? 34.553 46.933 60.439 1.00 61.93 232 GLU A C 1
ATOM 717 O O . GLU A 1 90 ? 33.403 47.253 60.143 1.00 61.60 232 GLU A O 1
ATOM 723 N N . VAL A 1 91 ? 35.221 45.958 59.824 1.00 60.68 233 VAL A N 1
ATOM 724 C CA . VAL A 1 91 ? 34.600 45.108 58.799 1.00 59.75 233 VAL A CA 1
ATOM 725 C C . VAL A 1 91 ? 33.535 44.173 59.412 1.00 59.07 233 VAL A C 1
ATOM 726 O O . VAL A 1 91 ? 32.427 44.046 58.868 1.00 58.98 233 VAL A O 1
ATOM 730 N N . ALA A 1 92 ? 33.881 43.545 60.541 1.00 58.23 234 ALA A N 1
ATOM 731 C CA . ALA A 1 92 ? 32.964 42.685 61.295 1.00 57.71 234 ALA A CA 1
ATOM 732 C C . ALA A 1 92 ? 31.758 43.426 61.866 1.00 57.80 234 ALA A C 1
ATOM 733 O O . ALA A 1 92 ? 30.657 42.860 61.903 1.00 57.50 234 ALA A O 1
ATOM 735 N N . SER A 1 93 ? 31.981 44.671 62.327 1.00 57.81 235 SER A N 1
ATOM 736 C CA . SER A 1 93 ? 30.904 45.533 62.840 1.00 58.04 235 SER A CA 1
ATOM 737 C C . SER A 1 93 ? 29.930 45.906 61.724 1.00 58.10 235 SER A C 1
ATOM 738 O O . SER A 1 93 ? 28.725 46.060 61.957 1.00 58.55 235 SER A O 1
ATOM 741 N N . ALA A 1 94 ? 30.467 46.107 60.518 1.00 57.98 236 ALA A N 1
ATOM 742 C CA . ALA A 1 94 ? 29.654 46.446 59.357 1.00 57.85 236 ALA A CA 1
ATOM 743 C C . ALA A 1 94 ? 28.787 45.237 58.960 1.00 57.36 236 ALA A C 1
ATOM 744 O O . ALA A 1 94 ? 27.683 45.405 58.439 1.00 57.61 236 ALA A O 1
ATOM 746 N N . PHE A 1 95 ? 29.284 44.025 59.218 1.00 57.09 237 PHE A N 1
ATOM 747 C CA . PHE A 1 95 ? 28.500 42.814 58.931 1.00 56.51 237 PHE A CA 1
ATOM 748 C C . PHE A 1 95 ? 27.348 42.578 59.920 1.00 56.97 237 PHE A C 1
ATOM 749 O O . PHE A 1 95 ? 26.224 42.240 59.503 1.00 56.49 237 PHE A O 1
ATOM 757 N N . GLN A 1 96 ? 27.628 42.771 61.215 1.00 57.83 238 GLN A N 1
ATOM 758 C CA . GLN A 1 96 ? 26.653 42.465 62.273 1.00 58.79 238 GLN A CA 1
ATOM 759 C C . GLN A 1 96 ? 25.564 43.514 62.464 1.00 59.27 238 GLN A C 1
ATOM 760 O O . GLN A 1 96 ? 24.453 43.183 62.902 1.00 59.66 238 GLN A O 1
ATOM 766 N N . SER A 1 97 ? 25.873 44.775 62.156 1.00 59.86 239 SER A N 1
ATOM 767 C CA . SER A 1 97 ? 24.938 45.878 62.423 1.00 60.30 239 SER A CA 1
ATOM 768 C C . SER A 1 97 ? 23.690 45.875 61.530 1.00 60.56 239 SER A C 1
ATOM 769 O O . SER A 1 97 ? 22.649 46.440 61.908 1.00 60.55 239 SER A O 1
ATOM 772 N N . HIS A 1 98 ? 23.800 45.269 60.346 1.00 60.51 240 HIS A N 1
ATOM 773 C CA . HIS A 1 98 ? 22.680 45.233 59.390 1.00 60.90 240 HIS A CA 1
ATOM 774 C C . HIS A 1 98 ? 22.733 43.991 58.501 1.00 60.31 240 HIS A C 1
ATOM 775 O O . HIS A 1 98 ? 23.806 43.452 58.232 1.00 60.26 240 HIS A O 1
ATOM 782 N N . LYS A 1 99 ? 21.564 43.543 58.057 1.00 59.62 241 LYS A N 1
ATOM 783 C CA . LYS A 1 99 ? 21.472 42.424 57.130 1.00 59.13 241 LYS A CA 1
ATOM 784 C C . LYS A 1 99 ? 22.182 42.763 55.819 1.00 58.68 241 LYS A C 1
ATOM 785 O O . LYS A 1 99 ? 22.145 43.913 55.360 1.00 58.57 241 LYS A O 1
ATOM 791 N N . TYR A 1 100 ? 22.842 41.758 55.243 1.00 57.96 242 TYR A N 1
ATOM 792 C CA . TYR A 1 100 ? 23.588 41.896 53.992 1.00 57.39 242 TYR A CA 1
ATOM 793 C C . TYR A 1 100 ? 22.638 41.763 52.813 1.00 57.38 242 TYR A C 1
ATOM 794 O O . TYR A 1 100 ? 21.944 40.736 52.661 1.00 56.44 242 TYR A O 1
ATOM 803 N N . ARG A 1 101 ? 22.623 42.810 51.981 1.00 57.52 243 ARG A N 1
ATOM 804 C CA . ARG A 1 101 ? 21.734 42.881 50.822 1.00 58.10 243 ARG A CA 1
ATOM 805 C C . ARG A 1 101 ? 22.291 42.057 49.662 1.00 58.11 243 ARG A C 1
ATOM 806 O O . ARG A 1 101 ? 23.455 42.208 49.287 1.00 58.19 243 ARG A O 1
ATOM 814 N N . ILE A 1 102 ? 21.450 41.180 49.119 1.00 58.18 244 ILE A N 1
ATOM 815 C CA . ILE A 1 102 ? 21.773 40.385 47.935 1.00 58.60 244 ILE A CA 1
ATOM 816 C C . ILE A 1 102 ? 20.556 40.382 47.027 1.00 58.71 244 ILE A C 1
ATOM 817 O O . ILE A 1 102 ? 19.435 40.394 47.515 1.00 58.65 244 ILE A O 1
ATOM 822 N N . THR A 1 103 ? 20.765 40.387 45.715 1.00 59.32 245 THR A N 1
ATOM 823 C CA . THR A 1 103 ? 19.652 40.230 44.782 1.00 60.35 245 THR A CA 1
ATOM 824 C C . THR A 1 103 ? 19.746 38.871 44.123 1.00 60.85 245 THR A C 1
ATOM 825 O O . THR A 1 103 ? 20.818 38.476 43.668 1.00 61.00 245 THR A O 1
ATOM 829 N N . MET A 1 104 ? 18.625 38.158 44.064 1.00 61.50 246 MET A N 1
ATOM 830 C CA . MET A 1 104 ? 18.616 36.838 43.449 1.00 62.31 246 MET A CA 1
ATOM 831 C C . MET A 1 104 ? 17.265 36.452 42.866 1.00 62.05 246 MET A C 1
ATOM 832 O O . MET A 1 104 ? 16.220 36.960 43.279 1.00 61.97 246 MET A O 1
ATOM 837 N N . SER A 1 105 ? 17.308 35.551 41.893 1.00 62.19 247 SER A N 1
ATOM 838 C CA . SER A 1 105 ? 16.108 34.984 41.303 1.00 62.51 247 SER A CA 1
ATOM 839 C C . SER A 1 105 ? 15.325 34.146 42.321 1.00 62.55 247 SER A C 1
ATOM 840 O O . SER A 1 105 ? 15.898 33.547 43.232 1.00 62.82 247 SER A O 1
ATOM 843 N N . LYS A 1 106 ? 14.010 34.125 42.158 1.00 62.65 248 LYS A N 1
ATOM 844 C CA . LYS A 1 106 ? 13.128 33.244 42.913 1.00 62.78 248 LYS A CA 1
ATOM 845 C C . LYS A 1 106 ? 13.601 31.791 42.779 1.00 62.39 248 LYS A C 1
ATOM 846 O O . LYS A 1 106 ? 13.749 31.082 43.772 1.00 62.14 248 LYS A O 1
ATOM 852 N N . THR A 1 107 ? 13.867 31.380 41.540 1.00 62.16 249 THR A N 1
ATOM 853 C CA . THR A 1 107 ? 14.284 30.015 41.223 1.00 61.71 249 THR A CA 1
ATOM 854 C C . THR A 1 107 ? 15.572 29.645 41.941 1.00 61.06 249 THR A C 1
ATOM 855 O O . THR A 1 107 ? 15.738 28.510 42.392 1.00 61.44 249 THR A O 1
ATOM 859 N N . THR A 1 108 ? 16.468 30.616 42.058 1.00 60.15 250 THR A N 1
ATOM 860 C CA . THR A 1 108 ? 17.739 30.422 42.738 1.00 59.31 250 THR A CA 1
ATOM 861 C C . THR A 1 108 ? 17.561 30.298 44.257 1.00 58.85 250 THR A C 1
ATOM 862 O O . THR A 1 108 ? 18.120 29.380 44.873 1.00 58.66 250 THR A O 1
ATOM 866 N N . LEU A 1 109 ? 16.777 31.195 44.860 1.00 57.75 251 LEU A N 1
ATOM 867 C CA . LEU A 1 109 ? 16.527 31.089 46.293 1.00 57.06 251 LEU A CA 1
ATOM 868 C C . LEU A 1 109 ? 15.865 29.755 46.622 1.00 56.76 251 LEU A C 1
ATOM 869 O O . LEU A 1 109 ? 16.239 29.090 47.593 1.00 56.45 251 LEU A O 1
ATOM 874 N N . ASN A 1 110 ? 14.898 29.364 45.790 1.00 56.36 252 ASN A N 1
ATOM 875 C CA . ASN A 1 110 ? 14.191 28.102 45.950 1.00 55.96 252 ASN A CA 1
ATOM 876 C C . ASN A 1 110 ? 15.060 26.881 45.688 1.00 55.38 252 ASN A C 1
ATOM 877 O O . ASN A 1 110 ? 14.952 25.890 46.396 1.00 55.78 252 ASN A O 1
ATOM 882 N N . LEU A 1 111 ? 15.911 26.957 44.673 1.00 54.80 253 LEU A N 1
ATOM 883 C CA . LEU A 1 111 ? 16.922 25.942 44.413 1.00 54.35 253 LEU A CA 1
ATOM 884 C C . LEU A 1 111 ? 17.794 25.731 45.661 1.00 53.95 253 LEU A C 1
ATOM 885 O O . LEU A 1 111 ? 18.028 24.595 46.105 1.00 53.07 253 LEU A O 1
ATOM 890 N N . LEU A 1 112 ? 18.251 26.857 46.208 1.00 53.14 254 LEU A N 1
ATOM 891 C CA . LEU A 1 112 ? 19.071 26.920 47.408 1.00 52.99 254 LEU A CA 1
ATOM 892 C C . LEU A 1 112 ? 18.381 26.367 48.654 1.00 52.59 254 LEU A C 1
ATOM 893 O O . LEU A 1 112 ? 18.948 25.539 49.347 1.00 52.21 254 LEU A O 1
ATOM 898 N N . LEU A 1 113 ? 17.180 26.858 48.947 1.00 52.78 255 LEU A N 1
ATOM 899 C CA . LEU A 1 113 ? 16.449 26.461 50.153 1.00 53.15 255 LEU A CA 1
ATOM 900 C C . LEU A 1 113 ? 15.986 25.013 50.094 1.00 53.45 255 LEU A C 1
ATOM 901 O O . LEU A 1 113 ? 15.952 24.325 51.115 1.00 52.98 255 LEU A O 1
ATOM 906 N N . TYR A 1 114 ? 15.638 24.551 48.895 1.00 53.95 256 TYR A N 1
ATOM 907 C CA . TYR A 1 114 ? 15.308 23.146 48.704 1.00 54.62 256 TYR A CA 1
ATOM 908 C C . TYR A 1 114 ? 16.507 22.260 49.035 1.00 54.72 256 TYR A C 1
ATOM 909 O O . TYR A 1 114 ? 16.350 21.267 49.726 1.00 54.56 256 TYR A O 1
ATOM 918 N N . PHE A 1 115 ? 17.700 22.645 48.582 1.00 54.59 257 PHE A N 1
ATOM 919 C CA . PHE A 1 115 ? 18.894 21.837 48.809 1.00 54.97 257 PHE A CA 1
ATOM 920 C C . PHE A 1 115 ? 19.332 21.795 50.269 1.00 55.71 257 PHE A C 1
ATOM 921 O O . PHE A 1 115 ? 19.747 20.751 50.767 1.00 55.52 257 PHE A O 1
ATOM 929 N N . LEU A 1 116 ? 19.272 22.937 50.943 1.00 56.85 258 LEU A N 1
ATOM 930 C CA . LEU A 1 116 ? 19.594 22.987 52.369 1.00 57.57 258 LEU A CA 1
ATOM 931 C C . LEU A 1 116 ? 18.553 22.233 53.207 1.00 58.34 258 LEU A C 1
ATOM 932 O O . LEU A 1 116 ? 18.882 21.639 54.225 1.00 58.42 258 LEU A O 1
ATOM 937 N N . ASN A 1 117 ? 17.306 22.256 52.759 1.00 59.72 259 ASN A N 1
ATOM 938 C CA . ASN A 1 117 ? 16.228 21.517 53.414 1.00 61.44 259 ASN A CA 1
ATOM 939 C C . ASN A 1 117 ? 16.470 20.014 53.360 1.00 61.94 259 ASN A C 1
ATOM 940 O O . ASN A 1 117 ? 16.373 19.321 54.374 1.00 61.83 259 ASN A O 1
ATOM 945 N N . GLU A 1 118 ? 16.812 19.526 52.171 1.00 62.86 260 GLU A N 1
ATOM 946 C CA . GLU A 1 118 ? 17.073 18.113 51.968 1.00 63.99 260 GLU A CA 1
ATOM 947 C C . GLU A 1 118 ? 18.346 17.672 52.698 1.00 64.39 260 GLU A C 1
ATOM 948 O O . GLU A 1 118 ? 18.598 16.476 52.842 1.00 64.77 260 GLU A O 1
ATOM 954 N N . ASN A 1 119 ? 19.135 18.637 53.165 1.00 64.92 261 ASN A N 1
ATOM 955 C CA . ASN A 1 119 ? 20.370 18.350 53.884 1.00 65.14 261 ASN A CA 1
ATOM 956 C C . ASN A 1 119 ? 20.425 18.946 55.295 1.00 65.38 261 ASN A C 1
ATOM 957 O O . ASN A 1 119 ? 21.515 19.219 55.828 1.00 64.63 261 ASN A O 1
ATOM 962 N N . GLU A 1 120 ? 19.252 19.111 55.904 1.00 65.96 262 GLU A N 1
ATOM 963 C CA . GLU A 1 120 ? 19.127 19.737 57.227 1.00 67.46 262 GLU A CA 1
ATOM 964 C C . GLU A 1 120 ? 20.031 19.132 58.320 1.00 67.52 262 GLU A C 1
ATOM 965 O O . GLU A 1 120 ? 20.648 19.863 59.117 1.00 67.71 262 GLU A O 1
ATOM 971 N N . SER A 1 121 ? 20.135 17.803 58.314 1.00 67.61 263 SER A N 1
ATOM 972 C CA . SER A 1 121 ? 20.867 17.045 59.327 1.00 67.90 263 SER A CA 1
ATOM 973 C C . SER A 1 121 ? 22.382 17.085 59.114 1.00 67.91 263 SER A C 1
ATOM 974 O O . SER A 1 121 ? 23.156 16.694 59.996 1.00 68.08 263 SER A O 1
ATOM 977 N N . ILE A 1 122 ? 22.791 17.545 57.935 1.00 67.36 264 ILE A N 1
ATOM 978 C CA . ILE A 1 122 ? 24.192 17.612 57.558 1.00 66.93 264 ILE A CA 1
ATOM 979 C C . ILE A 1 122 ? 24.675 19.061 57.722 1.00 66.07 264 ILE A C 1
ATOM 980 O O . ILE A 1 122 ? 25.864 19.357 57.553 1.00 66.13 264 ILE A O 1
ATOM 985 N N . GLY A 1 123 ? 23.747 19.952 58.072 1.00 64.93 265 GLY A N 1
ATOM 986 C CA . GLY A 1 123 ? 24.062 21.372 58.253 1.00 63.60 265 GLY A CA 1
ATOM 987 C C . GLY A 1 123 ? 23.190 22.340 57.468 1.00 62.42 265 GLY A C 1
ATOM 988 O O . GLY A 1 123 ? 23.365 23.547 57.561 1.00 62.24 265 GLY A O 1
ATOM 989 N N . GLY A 1 124 ? 22.256 21.805 56.691 1.00 61.66 266 GLY A N 1
ATOM 990 C CA . GLY A 1 124 ? 21.263 22.612 55.994 1.00 60.76 266 GLY A CA 1
ATOM 991 C C . GLY A 1 124 ? 20.560 23.643 56.868 1.00 60.05 266 GLY A C 1
ATOM 992 O O . GLY A 1 124 ? 20.466 24.810 56.478 1.00 59.39 266 GLY A O 1
ATOM 993 N N . SER A 1 125 ? 20.077 23.206 58.039 1.00 59.32 267 SER A N 1
ATOM 994 C CA . SER A 1 125 ? 19.364 24.062 59.010 1.00 58.88 267 SER A CA 1
ATOM 995 C C . SER A 1 125 ? 20.175 25.296 59.441 1.00 58.30 267 SER A C 1
ATOM 996 O O . SER A 1 125 ? 19.653 26.412 59.525 1.00 57.89 267 SER A O 1
ATOM 999 N N . LEU A 1 126 ? 21.450 25.068 59.722 1.00 57.29 268 LEU A N 1
ATOM 1000 C CA . LEU A 1 126 ? 22.382 26.105 60.122 1.00 57.01 268 LEU A CA 1
ATOM 1001 C C . LEU A 1 126 ? 22.506 27.197 59.052 1.00 55.99 268 LEU A C 1
ATOM 1002 O O . LEU A 1 126 ? 22.526 28.384 59.364 1.00 56.43 268 LEU A O 1
ATOM 1007 N N . ILE A 1 127 ? 22.594 26.787 57.794 1.00 54.65 269 ILE A N 1
ATOM 1008 C CA . ILE A 1 127 ? 22.707 27.722 56.688 1.00 53.85 269 ILE A CA 1
ATOM 1009 C C . ILE A 1 127 ? 21.418 28.507 56.485 1.00 53.28 269 ILE A C 1
ATOM 1010 O O . ILE A 1 127 ? 21.460 29.723 56.343 1.00 53.42 269 ILE A O 1
ATOM 1015 N N . ILE A 1 128 ? 20.279 27.814 56.495 1.00 53.00 270 ILE A N 1
ATOM 1016 C CA . ILE A 1 128 ? 18.983 28.463 56.363 1.00 52.66 270 ILE A CA 1
ATOM 1017 C C . ILE A 1 128 ? 18.794 29.532 57.448 1.00 52.77 270 ILE A C 1
ATOM 1018 O O . ILE A 1 128 ? 18.249 30.610 57.187 1.00 52.39 270 ILE A O 1
ATOM 1023 N N . SER A 1 129 ? 19.262 29.221 58.655 1.00 52.81 271 SER A N 1
ATOM 1024 C CA . SER A 1 129 ? 19.184 30.129 59.794 1.00 53.23 271 SER A CA 1
ATOM 1025 C C . SER A 1 129 ? 20.024 31.404 59.603 1.00 52.85 271 SER A C 1
ATOM 1026 O O . SER A 1 129 ? 19.600 32.488 60.000 1.00 53.05 271 SER A O 1
ATOM 1029 N N . VAL A 1 130 ? 21.197 31.259 58.980 1.00 52.35 272 VAL A N 1
ATOM 1030 C CA . VAL A 1 130 ? 22.061 32.378 58.647 1.00 51.54 272 VAL A CA 1
ATOM 1031 C C . VAL A 1 130 ? 21.464 33.259 57.548 1.00 51.22 272 VAL A C 1
ATOM 1032 O O . VAL A 1 130 ? 21.550 34.471 57.638 1.00 51.14 272 VAL A O 1
ATOM 1036 N N . ILE A 1 131 ? 20.861 32.644 56.529 1.00 50.87 273 ILE A N 1
ATOM 1037 C CA . ILE A 1 131 ? 20.168 33.345 55.443 1.00 50.28 273 ILE A CA 1
ATOM 1038 C C . ILE A 1 131 ? 18.890 34.058 55.934 1.00 50.38 273 ILE A C 1
ATOM 1039 O O . ILE A 1 131 ? 18.589 35.191 55.525 1.00 50.29 273 ILE A O 1
ATOM 1044 N N . ASN A 1 132 ? 18.134 33.375 56.785 1.00 49.61 274 ASN A N 1
ATOM 1045 C CA . ASN A 1 132 ? 16.921 33.924 57.353 1.00 49.43 274 ASN A CA 1
ATOM 1046 C C . ASN A 1 132 ? 17.172 35.137 58.246 1.00 49.99 274 ASN A C 1
ATOM 1047 O O . ASN A 1 132 ? 16.341 36.044 58.296 1.00 49.56 274 ASN A O 1
ATOM 1052 N N . GLN A 1 133 ? 18.310 35.182 58.943 1.00 50.72 275 GLN A N 1
ATOM 1053 C CA . GLN A 1 133 ? 18.489 36.290 59.883 1.00 51.33 275 GLN A CA 1
ATOM 1054 C C . GLN A 1 133 ? 19.572 37.301 59.526 1.00 51.31 275 GLN A C 1
ATOM 1055 O O . GLN A 1 133 ? 19.552 38.419 60.046 1.00 51.32 275 GLN A O 1
ATOM 1061 N N . HIS A 1 134 ? 20.478 36.933 58.620 1.00 51.16 276 HIS A N 1
ATOM 1062 C CA . HIS A 1 134 ? 21.612 37.812 58.283 1.00 51.06 276 HIS A CA 1
ATOM 1063 C C . HIS A 1 134 ? 21.611 38.365 56.869 1.00 51.45 276 HIS A C 1
ATOM 1064 O O . HIS A 1 134 ? 22.329 39.327 56.577 1.00 51.59 276 HIS A O 1
ATOM 1071 N N . LEU A 1 135 ? 20.805 37.758 56.005 1.00 52.06 277 LEU A N 1
ATOM 1072 C CA . LEU A 1 135 ? 20.705 38.168 54.608 1.00 52.97 277 LEU A CA 1
ATOM 1073 C C . LEU A 1 135 ? 19.368 38.833 54.298 1.00 53.58 277 LEU A C 1
ATOM 1074 O O . LEU A 1 135 ? 18.315 38.418 54.803 1.00 53.77 277 LEU A O 1
ATOM 1079 N N . ASP A 1 136 ? 19.434 39.865 53.460 1.00 54.19 278 ASP A N 1
ATOM 1080 C CA . ASP A 1 136 ? 18.264 40.610 53.018 1.00 54.76 278 ASP A CA 1
ATOM 1081 C C . ASP A 1 136 ? 18.143 40.389 51.517 1.00 55.02 278 ASP A C 1
ATOM 1082 O O . ASP A 1 136 ? 18.725 41.134 50.725 1.00 55.11 278 ASP A O 1
ATOM 1087 N N . PRO A 1 137 ? 17.429 39.323 51.119 1.00 55.21 279 PRO A N 1
ATOM 108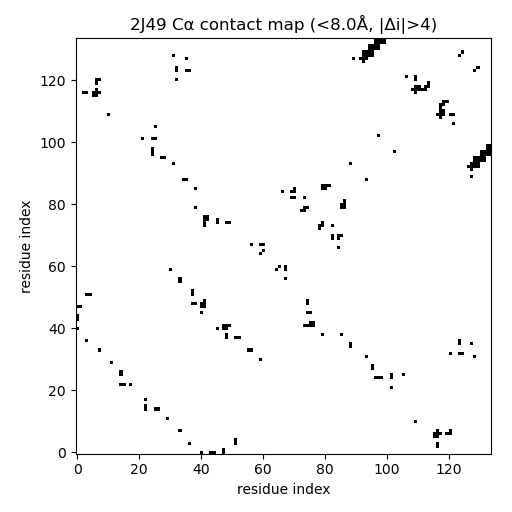8 C CA . PRO A 1 137 ? 17.286 39.000 49.711 1.00 55.30 279 PRO A CA 1
ATOM 1089 C C . PRO A 1 137 ? 16.280 39.884 48.989 1.00 55.17 279 PRO A C 1
ATOM 1090 O O . PRO A 1 137 ? 15.117 39.981 49.396 1.00 55.33 279 PRO A O 1
ATOM 1094 N N . ASN A 1 138 ? 16.746 40.538 47.933 1.00 55.20 280 ASN A N 1
ATOM 1095 C CA . ASN A 1 138 ? 15.860 41.215 47.011 1.00 55.53 280 ASN A CA 1
ATOM 1096 C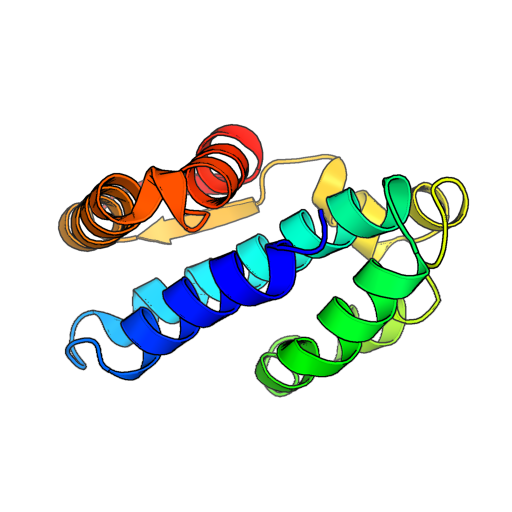 C . ASN A 1 138 ? 15.519 40.237 45.900 1.00 55.82 280 ASN A C 1
ATOM 1097 O O . ASN A 1 138 ? 16.329 39.997 45.001 1.00 55.84 280 ASN A O 1
ATOM 1102 N N . ILE A 1 139 ? 14.327 39.657 45.991 1.00 56.15 281 ILE A N 1
ATOM 1103 C CA . ILE A 1 139 ? 13.905 38.586 45.092 1.00 56.70 281 ILE A CA 1
ATOM 1104 C C . ILE A 1 139 ? 13.322 39.126 43.779 1.00 57.02 281 ILE A C 1
ATOM 1105 O O . ILE A 1 139 ? 12.389 39.937 43.776 1.00 56.98 281 ILE A O 1
ATOM 1110 N N . VAL A 1 140 ? 13.911 38.676 42.672 1.00 57.34 282 VAL A N 1
ATOM 1111 C CA . VAL A 1 140 ? 13.533 39.098 41.328 1.00 57.38 282 VAL A CA 1
ATOM 1112 C C . VAL A 1 140 ? 13.258 37.849 40.500 1.00 57.36 282 VAL A C 1
ATOM 1113 O O . VAL A 1 140 ? 12.346 37.830 39.670 1.00 57.88 282 VAL A O 1
#

Sequence (134 aa):
PENYIRAYSMLKNWVDSSLEIYKPELSYIMYPIFIYLFLNLVAKNPVYARRFFDRFSPDFKDFHGSEINRLFSVNSIDHIKENEVASAFQSHKYRITMSKTTLNLLLYFLNENESIGGSLIISVINQHLDPNIV